Protein AF-A0A258MRW3-F1 (afdb_monomer_lite)

Secondary structure (DSSP, 8-state):
--------PPPPPHHHHHHHHHHHHHHS--GGGSPPHHHHHHHHHHHHHHHHHHHHHHHTS-TTS-HHHHHHHHTTTSGGGTTTHHHHHHHHHHHHHHHHHHHHHHHHHHHHHHHHHHHHHHHHHHHHHHHHTTS---HHHHHHHHHHHHHHH--SS-PPPHHHHHHHHTT-

Foldseek 3Di:
DDDDDDPDPDPDDPVRVVVVVVVVVVPPDDPVRDDDPVRVVVVVVVVVVVVVVLVVQPVVDDPQDDSVLSVLQVCLPPPVCPPPNVVSVVSVVVSVVVVVVVVVVVVVVVVVVVVVVVVVLVVLLVVQLVVCVVDPDDLLRSLVVSQVVCVVDNPPPDGDDSVRSSVVSVVD

Sequence (172 aa):
MNPSSKKRGRPKSLKTLEKERIDEILSACPPALKMTPQQTKEQNEIFESYKKIVRDLYTKFSPTIPQELIEEYASLQDESTDGYEQKILANWKKAHEALSIGQKLGARETVKKATERAQKVWGKNQDLAKRIATKNLSVTGASKIILNEWDKRGDGESQPTVRTISNWYKRK

pLDDT: mean 78.92, std 9.86, range [37.09, 91.0]

Structure (mmCIF, N/CA/C/O backbone):
data_AF-A0A258MRW3-F1
#
_entry.id   AF-A0A258MRW3-F1
#
loop_
_atom_site.group_PDB
_atom_site.id
_atom_site.type_symbol
_atom_site.label_atom_id
_atom_site.label_alt_id
_atom_site.label_comp_id
_atom_site.label_asym_id
_atom_site.label_entity_id
_atom_site.label_seq_id
_atom_site.pdbx_PDB_ins_code
_atom_site.Cartn_x
_atom_site.Cartn_y
_atom_site.Cartn_z
_atom_site.occupancy
_atom_site.B_iso_or_equiv
_atom_site.auth_seq_id
_atom_site.auth_comp_id
_atom_site.auth_asym_id
_atom_site.auth_atom_id
_atom_site.pdbx_PDB_model_num
ATOM 1 N N . MET A 1 1 ? -49.760 -54.488 18.073 1.00 38.44 1 MET A N 1
ATOM 2 C CA . MET A 1 1 ? -48.492 -53.734 17.961 1.00 38.44 1 MET A CA 1
ATOM 3 C C . MET A 1 1 ? -48.210 -53.103 19.316 1.00 38.44 1 MET A C 1
ATOM 5 O O . MET A 1 1 ? -48.948 -52.218 19.720 1.00 38.44 1 MET A O 1
ATOM 9 N N . ASN A 1 2 ? -47.234 -53.632 20.058 1.00 37.09 2 ASN A N 1
ATOM 10 C CA . ASN A 1 2 ? -46.887 -53.140 21.395 1.00 37.09 2 ASN A CA 1
ATOM 11 C C . ASN A 1 2 ? -45.976 -51.904 21.294 1.00 37.09 2 ASN A C 1
ATOM 13 O O . ASN A 1 2 ? -45.016 -51.941 20.521 1.00 37.09 2 ASN A O 1
ATOM 17 N N . PRO A 1 3 ? -46.221 -50.834 22.073 1.00 47.78 3 PRO A N 1
ATOM 18 C CA . PRO A 1 3 ? -45.327 -49.688 22.128 1.00 47.78 3 PRO A CA 1
ATOM 19 C C . PRO A 1 3 ? -44.039 -50.067 22.867 1.00 47.78 3 PRO A C 1
ATOM 21 O O . PRO A 1 3 ? -44.065 -50.614 23.970 1.00 47.78 3 PRO A O 1
ATOM 24 N N . SER A 1 4 ? -42.897 -49.778 22.243 1.00 47.03 4 SER A N 1
ATOM 25 C CA . SER A 1 4 ? -41.564 -50.040 22.782 1.00 47.03 4 SER A CA 1
ATOM 26 C C . SER A 1 4 ? -41.369 -49.337 24.130 1.00 47.03 4 SER A C 1
ATOM 28 O O . SER A 1 4 ? -41.326 -48.105 24.207 1.00 47.03 4 SER A O 1
ATOM 30 N N . SER A 1 5 ? -41.213 -50.117 25.196 1.00 52.19 5 SER A N 1
ATOM 31 C CA . SER A 1 5 ? -40.875 -49.632 26.530 1.00 52.19 5 SER A CA 1
ATOM 32 C C . SER A 1 5 ? -39.475 -49.006 26.521 1.00 52.19 5 SER A C 1
ATOM 34 O O . SER A 1 5 ? -38.467 -49.718 26.500 1.00 52.19 5 SER A O 1
ATOM 36 N N . LYS A 1 6 ? -39.392 -47.670 26.551 1.00 56.66 6 LYS A N 1
ATOM 37 C CA . LYS A 1 6 ? -38.135 -46.964 26.838 1.00 56.66 6 LYS A CA 1
ATOM 38 C C . LYS A 1 6 ? -37.618 -47.456 28.193 1.00 56.66 6 LYS A C 1
ATOM 40 O O . LYS A 1 6 ? -38.311 -47.318 29.201 1.00 56.66 6 LYS A O 1
ATOM 45 N N . LYS A 1 7 ? -36.421 -48.055 28.214 1.00 54.44 7 LYS A N 1
ATOM 46 C CA . LYS A 1 7 ? -35.746 -48.495 29.443 1.00 54.44 7 LYS A CA 1
ATOM 47 C C . LYS A 1 7 ? -35.682 -47.307 30.411 1.00 54.44 7 LYS A C 1
ATOM 49 O O . LYS A 1 7 ? -35.043 -46.302 30.109 1.00 54.44 7 LYS A O 1
ATOM 54 N N . ARG A 1 8 ? -36.376 -47.404 31.550 1.00 59.59 8 ARG A N 1
ATOM 55 C CA . ARG A 1 8 ? -36.329 -46.397 32.617 1.00 59.59 8 ARG A CA 1
ATOM 56 C C . ARG A 1 8 ? -34.945 -46.464 33.261 1.00 59.59 8 ARG A C 1
ATOM 58 O O . ARG A 1 8 ? -34.669 -47.366 34.045 1.00 59.59 8 ARG A O 1
ATOM 65 N N . GLY A 1 9 ? -34.060 -45.553 32.861 1.00 69.56 9 GLY A N 1
ATOM 66 C CA . GLY A 1 9 ? -32.782 -45.344 33.535 1.00 69.56 9 GLY A CA 1
ATOM 67 C C . GLY A 1 9 ? -32.987 -44.955 35.002 1.00 69.56 9 GLY A C 1
ATOM 68 O O . GLY A 1 9 ? -34.072 -44.518 35.393 1.00 69.56 9 GLY A O 1
ATOM 69 N N . ARG A 1 10 ? -31.938 -45.136 35.813 1.00 75.38 10 ARG A N 1
ATOM 70 C CA . ARG A 1 10 ? -31.921 -44.798 37.244 1.00 75.38 10 ARG A CA 1
ATOM 71 C C . ARG A 1 10 ? -32.457 -43.368 37.458 1.00 75.38 10 ARG A C 1
ATOM 73 O O . ARG A 1 10 ? -32.009 -42.468 36.744 1.00 75.38 10 ARG A O 1
ATOM 80 N N . PRO A 1 11 ? -33.387 -43.141 38.406 1.00 77.25 11 PRO A N 1
ATOM 81 C CA . PRO A 1 11 ? -33.895 -41.803 38.684 1.00 77.25 11 PRO A CA 1
ATOM 82 C C . PRO A 1 11 ? -32.740 -40.865 39.041 1.00 77.25 11 PRO A C 1
ATOM 84 O O . PRO A 1 11 ? -31.811 -41.249 39.759 1.00 77.25 11 PRO A O 1
ATOM 87 N N . LYS A 1 12 ? -32.782 -39.652 38.481 1.00 79.88 12 LYS A N 1
ATOM 88 C CA . LYS A 1 12 ? -31.753 -38.630 38.688 1.00 79.88 12 LYS A CA 1
ATOM 89 C C . LYS A 1 12 ? -31.615 -38.334 40.182 1.00 79.88 12 LYS A C 1
ATOM 91 O O . LYS A 1 12 ? -32.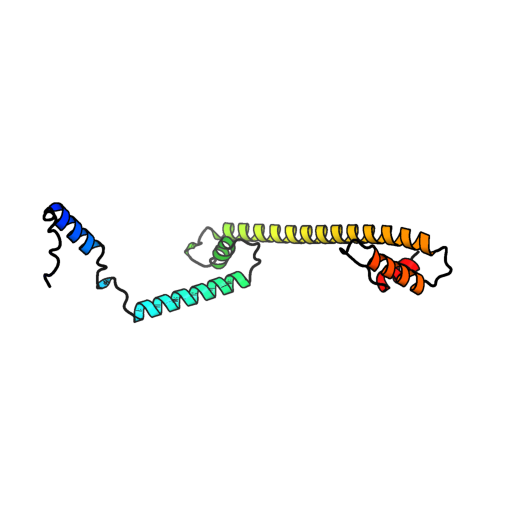607 -38.291 40.907 1.00 79.88 12 LYS A O 1
ATOM 96 N N . SER A 1 13 ? -30.379 -38.144 40.640 1.00 82.56 13 SER A N 1
ATOM 97 C CA . SER A 1 13 ? -30.127 -37.772 42.033 1.00 82.56 13 SER A CA 1
ATOM 98 C C . SER A 1 13 ? -30.636 -36.353 42.306 1.00 82.56 13 SER A C 1
ATOM 100 O O . SER A 1 13 ? -30.632 -35.521 41.398 1.00 82.56 13 SER A O 1
ATOM 102 N N . LEU A 1 14 ? -31.016 -36.058 43.553 1.00 81.44 14 LEU A N 1
ATOM 103 C CA . LEU A 1 14 ? -31.445 -34.713 43.971 1.00 81.44 14 LEU A CA 1
ATOM 104 C C . LEU A 1 14 ? -30.430 -33.630 43.575 1.00 81.44 14 LEU A C 1
ATOM 106 O O . LEU A 1 14 ? -30.815 -32.602 43.034 1.00 81.44 14 LEU A O 1
ATOM 110 N N . LYS A 1 15 ? -29.129 -33.920 43.708 1.00 83.19 15 LYS A N 1
ATOM 111 C CA . LYS A 1 15 ? -28.049 -33.011 43.293 1.00 83.19 15 LYS A CA 1
ATOM 112 C C . LYS A 1 15 ? -28.039 -32.732 41.788 1.00 83.19 15 LYS A C 1
ATOM 114 O O . LYS A 1 15 ? -27.700 -31.635 41.362 1.00 83.19 15 LYS A O 1
ATOM 119 N N . THR A 1 16 ? -28.385 -33.727 40.970 1.00 82.38 16 THR A N 1
ATOM 120 C CA . THR A 1 16 ? -28.463 -33.573 39.509 1.00 82.38 16 THR A CA 1
ATOM 121 C C . THR A 1 16 ? -29.658 -32.709 39.118 1.00 82.38 16 THR A C 1
ATOM 123 O O . THR A 1 16 ? -29.535 -31.876 38.230 1.00 82.38 16 THR A O 1
ATOM 126 N N . LEU A 1 17 ? -30.788 -32.871 39.811 1.00 84.31 17 LEU A N 1
ATOM 127 C CA . LEU A 1 17 ? -31.991 -32.066 39.593 1.00 84.31 17 LEU A CA 1
ATOM 128 C C . LEU A 1 17 ? -31.796 -30.611 40.034 1.00 84.31 17 LEU A C 1
ATOM 130 O O . LEU A 1 17 ? -32.213 -29.699 39.330 1.00 84.31 17 LEU A O 1
ATOM 134 N N . GLU A 1 18 ? -31.130 -30.380 41.167 1.00 82.06 18 GLU A N 1
ATOM 135 C CA . GLU A 1 18 ? -30.788 -29.027 41.622 1.00 82.06 18 GLU A CA 1
ATOM 136 C C . GLU A 1 18 ? -29.830 -28.328 40.661 1.00 82.06 18 GLU A C 1
ATOM 138 O O . GLU A 1 18 ? -30.037 -27.161 40.343 1.00 82.06 18 GLU A O 1
ATOM 143 N N . LYS A 1 19 ? -28.825 -29.045 40.144 1.00 84.75 19 LYS A N 1
ATOM 144 C CA . LYS A 1 19 ? -27.908 -28.495 39.144 1.00 84.75 19 LYS A CA 1
ATOM 145 C C . LYS A 1 19 ? -28.634 -28.123 37.850 1.00 84.75 19 LYS A C 1
ATOM 147 O O . LYS A 1 19 ? -28.451 -27.015 37.369 1.00 84.75 19 LYS A O 1
ATOM 152 N N . GLU A 1 20 ? -29.493 -29.003 37.334 1.00 84.56 20 GLU A N 1
ATOM 153 C CA . GLU A 1 20 ? -30.309 -28.714 36.145 1.00 84.56 20 GLU A CA 1
ATOM 154 C C . GLU A 1 20 ? -31.217 -27.497 36.366 1.00 84.56 20 GLU A C 1
ATOM 156 O O . GLU A 1 20 ? -31.307 -26.643 35.494 1.00 84.56 20 GLU A O 1
ATOM 161 N N . ARG A 1 21 ? -31.819 -27.362 37.554 1.00 84.38 21 ARG A N 1
ATOM 162 C CA . ARG A 1 21 ? -32.658 -26.208 37.905 1.00 84.38 21 ARG A CA 1
ATOM 163 C C . ARG A 1 21 ? -31.860 -24.903 37.981 1.00 84.38 21 ARG A C 1
ATOM 165 O O . ARG A 1 21 ? -32.352 -23.865 37.552 1.00 84.38 21 ARG A O 1
ATOM 172 N N . ILE A 1 22 ? -30.649 -24.939 38.536 1.00 80.62 22 ILE A N 1
ATOM 173 C CA . ILE A 1 22 ? -29.756 -23.773 38.593 1.00 80.62 22 ILE A CA 1
ATOM 174 C C . ILE A 1 22 ? -29.292 -23.393 37.182 1.00 80.62 22 ILE A C 1
ATOM 176 O O . ILE A 1 22 ? -29.368 -22.221 36.825 1.00 80.62 22 ILE A O 1
ATOM 180 N N . ASP A 1 23 ? -28.884 -24.364 36.365 1.00 80.88 23 ASP A N 1
ATOM 181 C CA . ASP A 1 23 ? -28.485 -24.136 34.972 1.00 80.88 23 ASP A CA 1
ATOM 182 C C . ASP A 1 23 ? -29.654 -23.573 34.139 1.00 80.88 23 ASP A C 1
ATOM 184 O O . ASP A 1 23 ? -29.460 -22.696 33.299 1.00 80.88 23 ASP A O 1
ATOM 188 N N . GLU A 1 24 ? -30.887 -24.004 34.403 1.00 82.56 24 GLU A N 1
ATOM 189 C CA . GLU A 1 24 ? -32.100 -23.484 33.761 1.00 82.56 24 GLU A CA 1
ATOM 190 C C . GLU A 1 24 ? -32.400 -22.034 34.180 1.00 82.56 24 GLU A C 1
ATOM 192 O O . GLU A 1 24 ? -32.724 -21.201 33.336 1.00 82.56 24 GLU A O 1
ATOM 197 N N . ILE A 1 25 ? -32.204 -21.688 35.456 1.00 77.56 25 ILE A N 1
ATOM 198 C CA . ILE A 1 25 ? -32.336 -20.307 35.952 1.00 77.56 25 ILE A CA 1
ATOM 199 C C . ILE A 1 25 ? -31.237 -19.400 35.380 1.00 77.56 25 ILE A C 1
ATOM 201 O O . ILE A 1 25 ? -31.516 -18.259 35.022 1.00 77.56 25 ILE A O 1
ATOM 205 N N . LEU A 1 26 ? -29.998 -19.892 35.278 1.00 76.81 26 LEU A N 1
ATOM 206 C CA . LEU A 1 26 ? -28.860 -19.126 34.759 1.00 76.81 26 LEU A CA 1
ATOM 207 C C . LEU A 1 26 ? -28.900 -18.961 33.233 1.00 76.81 26 LEU A C 1
ATOM 209 O O . LEU A 1 26 ? -28.429 -17.951 32.714 1.00 76.81 26 LEU A O 1
ATOM 213 N N . SER A 1 27 ? -29.457 -19.933 32.509 1.00 74.88 27 SER A N 1
ATOM 214 C CA . SER A 1 27 ? -29.626 -19.864 31.050 1.00 74.88 27 SER A CA 1
ATOM 215 C C . SER A 1 27 ? -30.876 -19.091 30.625 1.00 74.88 27 SER A C 1
ATOM 217 O O . SER A 1 27 ? -30.924 -18.547 29.517 1.00 74.88 27 SER A O 1
ATOM 219 N N . ALA A 1 28 ? -31.882 -18.987 31.496 1.00 75.25 28 ALA A N 1
ATOM 220 C CA . ALA A 1 28 ? -33.052 -18.161 31.257 1.00 75.25 28 ALA A CA 1
ATOM 221 C C . ALA A 1 28 ? -32.694 -16.672 31.388 1.00 75.25 28 ALA A C 1
ATOM 223 O O . ALA A 1 28 ? -32.667 -16.110 32.479 1.00 75.25 28 ALA A O 1
ATOM 224 N N . CYS A 1 29 ? -32.466 -16.006 30.252 1.00 65.8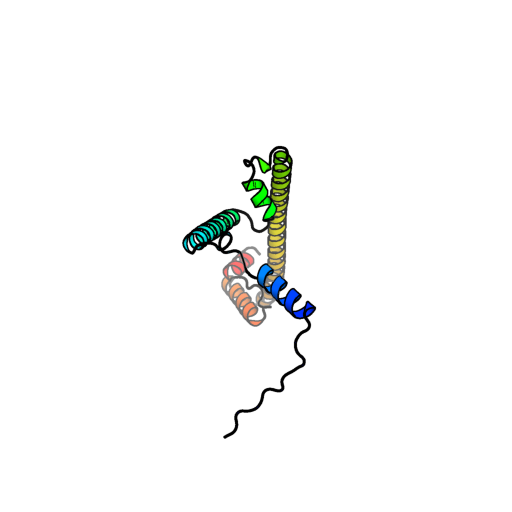1 29 CYS A N 1
ATOM 225 C CA . CYS A 1 29 ? -32.302 -14.554 30.226 1.00 65.81 29 CYS A CA 1
ATOM 226 C C . CYS A 1 29 ? -33.567 -13.878 30.805 1.00 65.81 29 CYS A C 1
ATOM 228 O O . CYS A 1 29 ? -34.663 -14.090 30.257 1.00 65.81 29 CYS A O 1
ATOM 230 N N . PRO A 1 30 ? -33.448 -13.094 31.897 1.00 73.12 30 PRO A N 1
ATOM 231 C CA . PRO A 1 30 ? -34.574 -12.423 32.530 1.00 73.12 30 PRO A CA 1
ATOM 232 C C . PRO A 1 30 ? -35.384 -11.607 31.512 1.00 73.12 30 PRO A C 1
ATOM 234 O O . PRO A 1 30 ? -34.789 -10.922 30.681 1.00 73.12 30 PRO A O 1
ATOM 237 N N . PRO A 1 31 ? -36.730 -11.608 31.570 1.00 65.19 31 PRO A N 1
ATOM 238 C CA . PRO A 1 31 ? -37.562 -10.855 30.627 1.00 65.19 31 PRO A CA 1
ATOM 239 C C . PRO A 1 31 ? -37.220 -9.362 30.566 1.00 65.19 31 PRO A C 1
ATOM 241 O O . PRO A 1 31 ? -37.295 -8.770 29.499 1.00 65.19 31 PRO A O 1
ATOM 244 N N . ALA A 1 32 ? -36.780 -8.778 31.686 1.00 66.44 32 ALA A N 1
ATOM 245 C CA . ALA A 1 32 ? -36.340 -7.384 31.772 1.00 66.44 32 ALA A CA 1
ATOM 246 C C . ALA A 1 32 ? -35.037 -7.084 30.999 1.00 66.44 32 ALA A C 1
ATOM 248 O O . ALA A 1 32 ? -34.757 -5.927 30.711 1.00 66.44 32 ALA A O 1
ATOM 249 N N . LEU A 1 33 ? -34.247 -8.111 30.668 1.00 66.75 33 LEU A N 1
ATOM 250 C CA . LEU A 1 33 ? -33.011 -8.008 29.884 1.00 66.75 33 LEU A CA 1
ATOM 251 C C . LEU A 1 33 ? -33.208 -8.427 28.419 1.00 66.75 33 LEU A C 1
ATOM 253 O O . LEU A 1 33 ? -32.293 -8.285 27.608 1.00 66.75 33 LEU A O 1
ATOM 257 N N . LYS A 1 34 ? -34.394 -8.932 28.053 1.00 75.75 34 LYS A N 1
ATOM 258 C CA . LYS A 1 34 ? -34.731 -9.199 26.654 1.00 75.75 34 LYS A CA 1
ATOM 259 C C . LYS A 1 34 ? -35.078 -7.886 25.974 1.00 75.75 34 LYS A C 1
ATOM 261 O O . LYS A 1 34 ? -36.054 -7.233 26.333 1.00 75.75 34 LYS A O 1
ATOM 266 N N . MET A 1 35 ? -34.296 -7.532 24.961 1.00 79.12 35 MET A N 1
ATOM 267 C CA . MET A 1 35 ? -34.633 -6.408 24.101 1.00 79.12 35 MET A CA 1
ATOM 268 C C . MET A 1 35 ? -35.985 -6.639 23.437 1.00 79.12 35 MET A C 1
ATOM 270 O O . MET A 1 35 ? -36.280 -7.717 22.914 1.00 79.12 35 MET A O 1
ATOM 274 N N . THR A 1 36 ? -36.808 -5.600 23.455 1.00 86.88 36 THR A N 1
ATOM 275 C CA . THR A 1 36 ? -38.023 -5.565 22.647 1.00 86.88 36 THR A CA 1
ATOM 276 C C . THR A 1 36 ? -37.653 -5.528 21.158 1.00 86.88 36 THR A C 1
ATOM 278 O O . THR A 1 36 ? -36.574 -5.043 20.809 1.00 86.88 36 THR A O 1
ATOM 281 N N . PRO A 1 37 ? -38.542 -5.967 20.246 1.00 87.12 37 PRO A N 1
ATOM 282 C CA . PRO A 1 37 ? -38.287 -5.886 18.806 1.00 87.12 37 PRO A CA 1
ATOM 283 C C . PRO A 1 37 ? -37.909 -4.474 18.334 1.00 87.12 37 PRO A C 1
ATOM 285 O O . PRO A 1 37 ? -37.088 -4.322 17.432 1.00 87.12 37 PRO A O 1
ATOM 288 N N . GLN A 1 38 ? -38.472 -3.448 18.980 1.00 86.44 38 GLN A N 1
ATOM 289 C CA . GLN A 1 38 ? -38.169 -2.048 18.703 1.00 86.44 38 GLN A CA 1
ATOM 290 C C . GLN A 1 38 ? -36.740 -1.676 19.130 1.00 86.44 38 GLN A C 1
ATOM 292 O O . GLN A 1 38 ? -35.995 -1.127 18.328 1.00 86.44 38 GLN A O 1
ATOM 297 N N . GLN A 1 39 ? -36.319 -2.062 20.339 1.00 86.38 39 GLN A N 1
ATOM 298 C CA . GLN A 1 39 ? -34.947 -1.842 20.819 1.00 86.38 39 GLN A CA 1
ATOM 299 C C . GLN A 1 39 ? -33.911 -2.590 19.977 1.00 86.38 39 GLN A C 1
ATOM 301 O O . GLN A 1 39 ? -32.845 -2.057 19.691 1.00 86.38 39 GLN A O 1
ATOM 306 N N . THR A 1 40 ? -34.220 -3.813 19.539 1.00 86.50 40 THR A N 1
ATOM 307 C CA . THR A 1 40 ? -33.348 -4.557 18.621 1.00 86.50 40 THR A CA 1
ATOM 308 C C . THR A 1 40 ? -33.219 -3.841 17.279 1.00 86.50 40 THR A C 1
ATOM 310 O O . THR A 1 40 ? -32.134 -3.797 16.704 1.00 86.50 40 THR A O 1
ATOM 313 N N . LYS A 1 41 ? -34.310 -3.254 16.774 1.00 89.19 41 LYS A N 1
ATOM 314 C CA . LYS A 1 41 ? -34.285 -2.473 15.536 1.00 89.19 41 LYS A CA 1
ATOM 315 C C . LYS A 1 41 ? -33.433 -1.210 15.684 1.00 89.19 41 LYS A C 1
ATOM 317 O O . LYS A 1 41 ? -32.548 -1.002 14.864 1.00 89.19 41 LYS A O 1
ATOM 322 N N . GLU A 1 42 ? -33.639 -0.436 16.746 1.00 88.38 42 GLU A N 1
ATOM 323 C CA . GLU A 1 42 ? -32.841 0.761 17.054 1.00 88.38 42 GLU A CA 1
ATOM 324 C C . GLU A 1 42 ? -31.354 0.423 17.215 1.00 88.38 42 GLU A C 1
ATOM 326 O O . GLU A 1 42 ? -30.494 1.081 16.635 1.00 88.38 42 GLU A O 1
ATOM 331 N N . GLN A 1 43 ? -31.034 -0.660 17.926 1.00 88.25 43 GLN A N 1
ATOM 332 C CA . GLN A 1 43 ? -29.658 -1.121 18.080 1.00 88.25 43 GLN A CA 1
ATOM 333 C C . GLN A 1 43 ? -29.024 -1.487 16.730 1.00 88.25 43 GLN A C 1
ATOM 335 O O . GLN A 1 43 ? -27.880 -1.119 16.459 1.00 88.25 43 GLN A O 1
ATOM 340 N N . ASN A 1 44 ? -29.759 -2.187 15.864 1.00 88.06 44 ASN A N 1
ATOM 341 C CA . ASN A 1 44 ? -29.276 -2.534 14.530 1.00 88.06 44 ASN A CA 1
ATOM 342 C C . ASN A 1 44 ? -29.059 -1.288 13.659 1.00 88.06 44 ASN A C 1
ATOM 344 O O . ASN A 1 44 ? -28.059 -1.215 12.950 1.00 88.06 44 ASN A O 1
ATOM 348 N N . GLU A 1 45 ? -29.949 -0.297 13.733 1.00 91.00 45 GLU A N 1
ATOM 349 C CA . GLU A 1 45 ? -29.792 0.981 13.029 1.00 91.00 45 GLU A CA 1
ATOM 350 C C . GLU A 1 45 ? -28.541 1.735 13.506 1.00 91.00 45 GLU A C 1
ATOM 352 O O . GLU A 1 45 ? -27.765 2.227 12.681 1.00 91.00 45 GLU A O 1
ATOM 357 N N . ILE A 1 46 ? -28.278 1.742 14.817 1.00 87.94 46 ILE A N 1
ATOM 358 C CA . ILE A 1 46 ? -27.053 2.310 15.393 1.00 87.94 46 ILE A CA 1
ATOM 359 C C . ILE A 1 46 ? -25.820 1.581 14.847 1.00 87.94 46 ILE A C 1
ATOM 361 O O . ILE A 1 46 ? -24.903 2.232 14.345 1.00 87.94 46 ILE A O 1
ATOM 365 N N . PHE A 1 47 ? -25.798 0.246 14.855 1.00 88.12 47 PHE A N 1
ATOM 366 C CA . PHE A 1 47 ? -24.658 -0.516 14.335 1.00 88.12 47 PHE A CA 1
ATOM 367 C C . PHE A 1 47 ? -24.418 -0.305 12.840 1.00 88.12 47 PHE A C 1
ATOM 369 O O . PHE A 1 47 ? -23.268 -0.174 12.418 1.00 88.12 47 PHE A O 1
ATOM 376 N N . GLU A 1 48 ? -25.472 -0.261 12.028 1.00 88.88 48 GLU A N 1
ATOM 377 C CA . GLU A 1 48 ? -25.335 -0.011 10.593 1.00 88.88 48 GLU A CA 1
ATOM 378 C C . GLU A 1 48 ? -24.848 1.414 10.312 1.00 88.88 48 GLU A C 1
ATOM 380 O O . GLU A 1 48 ? -23.976 1.614 9.460 1.00 88.88 48 GLU A O 1
ATOM 385 N N . SER A 1 49 ? -25.326 2.404 11.072 1.00 85.19 49 SER A N 1
ATOM 386 C CA . SER A 1 49 ? -24.824 3.776 10.967 1.00 85.19 49 SER A CA 1
ATOM 387 C C . SER A 1 49 ? -23.340 3.870 11.341 1.00 85.19 49 SER A C 1
ATOM 389 O O . SER A 1 49 ? -22.559 4.458 10.592 1.00 85.19 49 SER A O 1
ATOM 391 N N . TYR A 1 50 ? -22.920 3.197 12.416 1.00 84.00 50 TYR A N 1
ATOM 392 C CA . TYR A 1 50 ? -21.524 3.129 12.836 1.00 84.00 50 TYR A CA 1
ATOM 393 C C . TYR A 1 50 ? -20.638 2.481 11.766 1.00 84.00 50 TYR A C 1
ATOM 395 O O . TYR A 1 50 ? -19.629 3.060 11.367 1.00 84.00 50 TYR A O 1
ATOM 403 N N . LYS A 1 51 ? -21.043 1.329 11.212 1.00 84.44 51 LYS A N 1
ATOM 404 C CA . LYS A 1 51 ? -20.303 0.671 10.119 1.00 84.44 51 LYS A CA 1
ATOM 405 C C . LYS A 1 51 ? -20.115 1.592 8.918 1.00 84.44 51 LYS A C 1
ATOM 407 O O . LYS A 1 51 ? -19.053 1.581 8.295 1.00 84.44 51 LYS A O 1
ATOM 412 N N . LYS A 1 52 ? -21.141 2.375 8.576 1.00 85.94 52 LYS A N 1
ATOM 413 C CA . LYS A 1 52 ? -21.069 3.334 7.475 1.00 85.94 52 LYS A CA 1
ATOM 414 C C . LYS A 1 52 ? -20.065 4.448 7.774 1.00 85.94 52 LYS A C 1
ATOM 416 O O . LYS A 1 52 ? -19.217 4.714 6.930 1.00 85.94 52 LYS A O 1
ATOM 421 N N . ILE A 1 53 ? -20.105 5.023 8.975 1.00 83.06 53 ILE A N 1
ATOM 422 C CA . ILE A 1 53 ? -19.161 6.062 9.414 1.00 83.06 53 ILE A CA 1
ATOM 423 C C . ILE A 1 53 ? -17.721 5.545 9.372 1.00 83.06 53 ILE A C 1
ATOM 425 O O . ILE A 1 53 ? -16.857 6.201 8.799 1.00 83.06 53 ILE A O 1
ATOM 429 N N . VAL A 1 54 ? -17.467 4.351 9.910 1.00 79.8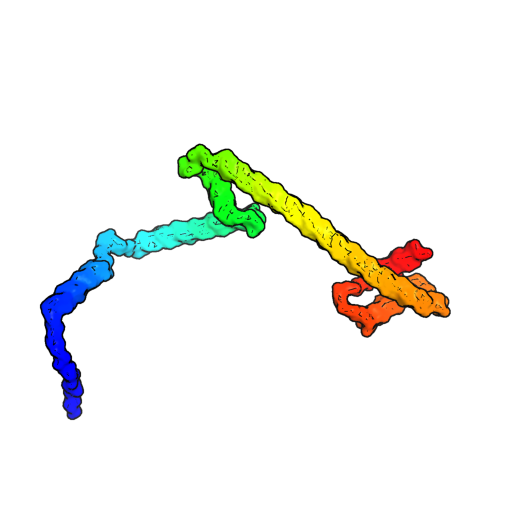1 54 VAL A N 1
ATOM 430 C CA . VAL A 1 54 ? -16.135 3.725 9.913 1.00 79.81 54 VAL A CA 1
ATOM 431 C C . VAL A 1 54 ? -15.631 3.488 8.488 1.00 79.81 54 VAL A C 1
ATOM 433 O O . VAL A 1 54 ? -14.486 3.794 8.158 1.00 79.81 54 VAL A O 1
ATOM 436 N N . ARG A 1 55 ? -16.496 2.991 7.598 1.00 82.69 55 ARG A N 1
ATOM 437 C CA . ARG A 1 55 ? -16.149 2.818 6.184 1.00 82.69 55 ARG A CA 1
ATOM 438 C C . ARG A 1 55 ? -15.806 4.157 5.529 1.00 82.69 55 ARG A C 1
ATOM 440 O O . ARG A 1 55 ? -14.770 4.259 4.875 1.00 82.69 55 ARG A O 1
ATOM 447 N N . ASP A 1 56 ? -16.645 5.170 5.716 1.00 82.75 56 ASP A N 1
ATOM 448 C CA . ASP A 1 56 ? -16.442 6.503 5.145 1.00 82.75 56 ASP A CA 1
ATOM 449 C C . ASP A 1 56 ? -15.171 7.164 5.698 1.00 82.75 56 ASP A C 1
ATOM 451 O O . ASP A 1 56 ? -14.460 7.841 4.952 1.00 82.75 56 ASP A O 1
ATOM 455 N N . LEU A 1 57 ? -14.835 6.917 6.967 1.00 81.00 57 LEU A N 1
ATOM 456 C CA . LEU A 1 57 ? -13.592 7.364 7.585 1.00 81.00 57 LEU A CA 1
ATOM 457 C C . LEU A 1 57 ? -12.391 6.771 6.844 1.00 81.00 57 LEU A C 1
ATOM 459 O O . LEU A 1 57 ? -11.583 7.516 6.294 1.00 81.00 57 LEU A O 1
ATOM 463 N N . TYR A 1 58 ? -12.312 5.445 6.731 1.00 83.44 58 TYR A N 1
ATOM 464 C CA . TYR A 1 58 ? -11.156 4.779 6.128 1.00 83.44 58 TYR A CA 1
ATOM 465 C C . TYR A 1 58 ? -10.981 5.042 4.632 1.00 83.44 58 TYR A C 1
ATOM 467 O O . TYR A 1 58 ? -9.848 5.069 4.156 1.00 83.44 58 TYR A O 1
ATOM 475 N N . THR A 1 59 ? -12.058 5.293 3.881 1.00 82.06 59 THR A N 1
ATOM 476 C CA . THR A 1 59 ? -11.947 5.603 2.439 1.00 82.06 59 THR A CA 1
ATOM 477 C C . THR A 1 59 ? -11.145 6.869 2.139 1.00 82.06 59 THR A C 1
ATOM 479 O O . THR A 1 59 ? -10.603 7.001 1.042 1.00 82.06 59 THR A O 1
ATOM 482 N N . LYS A 1 60 ? -11.050 7.797 3.096 1.00 77.75 60 LYS A N 1
ATOM 483 C CA . LYS A 1 60 ? -10.344 9.073 2.927 1.00 77.75 60 LYS A CA 1
ATOM 484 C C . LYS A 1 60 ? -8.848 8.981 3.224 1.00 77.75 60 LYS A C 1
ATOM 486 O O . LYS A 1 60 ? -8.116 9.917 2.907 1.00 77.75 60 LYS A O 1
ATOM 491 N N . PHE A 1 61 ? -8.385 7.877 3.808 1.00 81.62 61 PHE A N 1
ATOM 492 C CA . PHE A 1 61 ? -7.002 7.712 4.243 1.00 81.62 61 PHE A CA 1
ATOM 493 C C . PHE A 1 61 ? -6.254 6.673 3.412 1.00 81.62 61 PHE A C 1
ATOM 495 O O . PHE A 1 61 ? -6.832 5.799 2.769 1.00 81.62 61 PHE A O 1
ATOM 502 N N . SER A 1 62 ? -4.924 6.785 3.403 1.00 79.50 62 SER A N 1
ATOM 503 C CA . SER A 1 62 ? -4.096 5.798 2.718 1.00 79.50 62 SER A CA 1
ATOM 504 C C . SER A 1 62 ? -4.176 4.451 3.447 1.00 79.50 62 SER A C 1
ATOM 506 O O . SER A 1 62 ? -3.972 4.428 4.659 1.00 79.50 62 SER A O 1
ATOM 508 N N . PRO A 1 63 ? -4.341 3.318 2.737 1.00 81.44 63 PRO A N 1
ATOM 509 C CA . PRO A 1 63 ? -4.400 1.983 3.347 1.00 81.44 63 PRO A CA 1
ATOM 510 C C . PRO A 1 63 ? -3.087 1.542 4.014 1.00 81.44 63 PRO A C 1
ATOM 512 O O . PRO A 1 63 ? -3.026 0.483 4.626 1.00 81.44 63 PRO A O 1
ATOM 515 N N . THR A 1 64 ? -2.018 2.324 3.860 1.00 81.69 64 THR A N 1
ATOM 516 C CA . THR A 1 64 ? -0.724 2.081 4.513 1.00 81.69 64 THR A CA 1
ATOM 517 C C . THR A 1 64 ? -0.613 2.742 5.885 1.00 81.69 64 THR A C 1
ATOM 519 O O . THR A 1 64 ? 0.304 2.412 6.634 1.00 81.69 64 THR A O 1
ATOM 522 N N . ILE A 1 65 ? -1.528 3.652 6.229 1.00 85.94 65 ILE A N 1
ATOM 523 C CA . ILE A 1 65 ? -1.628 4.206 7.579 1.00 85.94 65 ILE A CA 1
ATOM 524 C C . ILE A 1 65 ? -2.435 3.210 8.431 1.00 85.94 65 ILE A C 1
ATOM 526 O O . ILE A 1 65 ? -3.499 2.775 7.984 1.00 85.94 65 ILE A O 1
ATOM 530 N N . PRO A 1 66 ? -1.955 2.825 9.630 1.00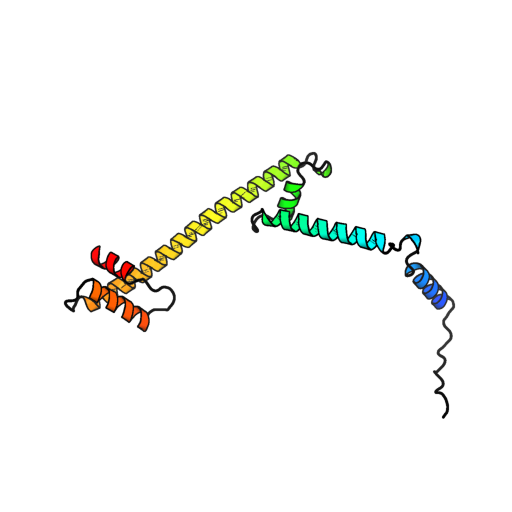 86.31 66 PRO A N 1
ATOM 531 C CA . PRO A 1 66 ? -2.692 1.934 10.520 1.00 86.31 66 PRO A CA 1
ATOM 532 C C . PRO A 1 66 ? -4.083 2.473 10.860 1.00 86.31 66 PRO A C 1
ATOM 534 O O . PRO A 1 66 ? -4.247 3.664 11.116 1.00 86.31 66 PRO A O 1
ATOM 537 N N . GLN A 1 67 ? -5.066 1.574 10.903 1.00 85.19 67 GLN A N 1
ATOM 538 C CA . GLN A 1 67 ? -6.458 1.896 11.223 1.00 85.19 67 GLN A CA 1
ATOM 539 C C . GLN A 1 67 ? -6.605 2.547 12.603 1.00 85.19 67 GLN A C 1
ATOM 541 O O . GLN A 1 67 ? -7.220 3.602 12.709 1.00 85.19 67 GLN A O 1
ATOM 546 N N . GLU A 1 68 ? -5.932 1.995 13.612 1.00 85.00 68 GLU A N 1
ATOM 547 C CA . GLU A 1 68 ? -5.905 2.534 14.980 1.00 85.00 68 GLU A CA 1
ATOM 548 C C . GLU A 1 68 ? -5.457 4.001 15.009 1.00 85.00 68 GLU A C 1
ATOM 550 O O . GLU A 1 68 ? -6.075 4.835 15.656 1.00 85.00 68 GLU A O 1
ATOM 555 N N . LEU A 1 69 ? -4.432 4.351 14.228 1.00 86.75 69 LEU A N 1
ATOM 556 C CA . LEU A 1 69 ? -3.912 5.716 14.177 1.00 86.75 69 LEU A CA 1
ATOM 557 C C . LEU A 1 69 ? -4.886 6.690 13.489 1.00 86.75 69 LEU A C 1
ATOM 559 O O . LEU A 1 69 ? -4.906 7.876 13.807 1.00 86.75 69 LEU A O 1
ATOM 563 N N . ILE A 1 70 ? -5.684 6.201 12.535 1.00 86.19 70 ILE A N 1
ATOM 564 C CA . ILE A 1 70 ? -6.746 6.980 11.882 1.00 86.19 70 ILE A CA 1
ATOM 565 C C . ILE A 1 70 ? -7.883 7.249 12.866 1.00 86.19 70 ILE A C 1
ATOM 567 O O . ILE A 1 70 ? -8.393 8.367 12.904 1.00 86.19 70 ILE A O 1
ATOM 571 N N . GLU A 1 71 ? -8.266 6.247 13.656 1.00 85.00 71 GLU A N 1
ATOM 572 C CA . GLU A 1 71 ? -9.287 6.388 14.695 1.00 85.00 71 GLU A CA 1
ATOM 573 C C . GLU A 1 71 ? -8.816 7.336 15.805 1.00 85.00 71 GLU A C 1
ATOM 575 O O . GLU A 1 71 ? -9.522 8.292 16.109 1.00 85.00 71 GLU A O 1
ATOM 580 N N . GLU A 1 72 ? -7.592 7.166 16.320 1.00 85.44 72 GLU A N 1
ATOM 581 C CA . GLU A 1 72 ? -6.983 8.084 17.296 1.00 85.44 72 GLU A CA 1
ATOM 582 C C . GLU A 1 72 ? -6.962 9.528 16.781 1.00 85.44 72 GLU A C 1
ATOM 584 O O . GLU A 1 72 ? -7.287 10.465 17.509 1.00 85.44 72 GLU A O 1
ATOM 589 N N . TYR A 1 73 ? -6.605 9.721 15.508 1.00 85.56 73 TYR A N 1
ATOM 590 C CA . TYR A 1 73 ? -6.593 11.043 14.891 1.00 85.56 73 TYR A CA 1
ATOM 591 C C . TYR A 1 73 ? -8.005 11.616 14.702 1.00 85.56 73 TYR A C 1
ATOM 593 O O . TYR A 1 73 ? -8.210 12.815 14.877 1.00 85.56 73 TYR A O 1
ATOM 601 N N . ALA A 1 74 ? -8.992 10.788 14.357 1.00 84.81 74 ALA A N 1
ATOM 602 C CA . ALA A 1 74 ? -10.383 11.219 14.233 1.00 84.81 74 ALA A CA 1
ATOM 603 C C . ALA A 1 74 ? -10.990 11.628 15.585 1.00 84.81 74 ALA A C 1
ATOM 605 O O . ALA A 1 74 ? -11.865 12.493 15.621 1.00 84.81 74 ALA A O 1
ATOM 606 N N . SER A 1 75 ? -10.489 11.053 16.679 1.00 83.94 75 SER A N 1
ATOM 607 C CA . SER A 1 75 ? -10.914 11.340 18.050 1.00 83.94 75 SER A CA 1
ATOM 608 C C . SER A 1 75 ? -10.220 12.543 18.698 1.00 83.94 75 SER A C 1
ATOM 610 O O . SER A 1 75 ? -10.473 12.798 19.867 1.00 83.94 75 SER A O 1
ATOM 612 N N . LEU A 1 76 ? -9.399 13.326 17.979 1.00 78.12 76 LEU A N 1
ATOM 613 C CA . LEU A 1 76 ? -8.611 14.467 18.508 1.00 78.12 76 LEU A CA 1
ATOM 614 C C . LEU A 1 76 ? -9.412 15.658 19.090 1.00 78.12 76 LEU A C 1
ATOM 616 O O . LEU A 1 76 ? -8.866 16.742 19.285 1.00 78.12 76 LEU A O 1
ATOM 620 N N . GLN A 1 77 ? -10.703 15.495 19.349 1.00 69.31 77 GLN A N 1
ATOM 621 C CA . GLN A 1 77 ? -11.563 16.468 20.030 1.00 69.31 77 GLN A CA 1
ATOM 622 C C . GLN A 1 77 ? -12.481 15.809 21.066 1.00 69.31 77 GLN A C 1
ATOM 624 O O . GLN A 1 77 ? -13.387 16.457 21.584 1.00 69.31 77 GLN A O 1
ATOM 629 N N . ASP A 1 78 ? -12.282 14.518 21.322 1.00 76.88 78 ASP A N 1
ATOM 630 C CA . ASP A 1 78 ? -12.994 13.786 22.353 1.00 76.88 78 ASP A CA 1
ATOM 631 C C . ASP A 1 78 ? -12.283 13.990 23.695 1.00 76.88 78 ASP A C 1
ATOM 633 O O . ASP A 1 78 ? -11.054 13.898 23.771 1.00 76.88 78 ASP A O 1
ATOM 637 N N . GLU A 1 79 ? -13.060 14.220 24.753 1.00 69.12 79 GLU A N 1
ATOM 638 C CA . GLU A 1 79 ? -12.575 14.413 26.129 1.00 69.12 79 GLU A CA 1
ATOM 639 C C . GLU A 1 79 ? -11.734 13.212 26.602 1.00 69.12 79 GLU A C 1
ATOM 641 O O . GLU A 1 79 ? -10.879 13.332 27.477 1.00 69.12 79 GLU A O 1
AT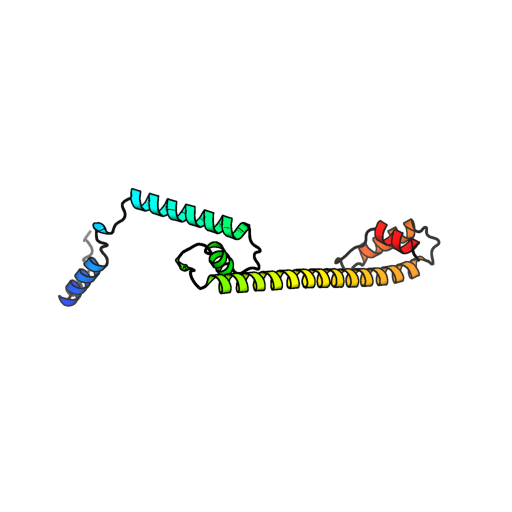OM 646 N N . SER A 1 80 ? -11.928 12.041 25.983 1.00 72.00 80 SER A N 1
ATOM 647 C CA . SER A 1 80 ? -11.129 10.833 26.215 1.00 72.00 80 SER A CA 1
ATOM 648 C C . SER A 1 80 ? -9.653 10.951 25.796 1.00 72.00 80 SER A C 1
ATOM 650 O O . SER A 1 80 ? -8.835 10.125 26.212 1.00 72.00 80 SER A O 1
ATOM 652 N N . THR A 1 81 ? -9.296 11.960 24.994 1.00 69.44 81 THR A N 1
ATOM 653 C CA . THR A 1 81 ? -7.943 12.160 24.445 1.00 69.44 81 THR A CA 1
ATOM 654 C C . THR A 1 81 ? -7.144 13.280 25.115 1.00 69.44 81 THR A C 1
ATOM 656 O O . THR A 1 81 ? -5.976 13.477 24.758 1.00 69.44 81 THR A O 1
ATOM 659 N N . ASP A 1 82 ? -7.724 13.939 26.123 1.00 75.44 82 ASP A N 1
ATOM 660 C CA . ASP A 1 82 ? -7.092 15.028 26.870 1.00 75.44 82 ASP A CA 1
ATOM 661 C C . ASP A 1 82 ? -5.724 14.602 27.441 1.00 75.44 82 ASP A C 1
ATOM 663 O O . ASP A 1 82 ? -5.595 13.647 28.214 1.00 75.44 82 ASP A O 1
ATOM 667 N N . GLY A 1 83 ? -4.667 15.313 27.043 1.00 78.94 83 GLY A N 1
ATOM 668 C CA . GLY A 1 83 ? -3.281 15.057 27.449 1.00 78.94 83 GLY A CA 1
ATOM 669 C C . GLY A 1 83 ? -2.495 14.074 26.567 1.00 78.94 83 GLY A C 1
ATOM 670 O O . GLY A 1 83 ? -1.288 13.905 26.775 1.00 78.94 83 GLY A O 1
ATOM 671 N N . TYR A 1 84 ? -3.123 13.444 25.568 1.00 83.31 84 TYR A N 1
ATOM 672 C CA . TYR A 1 84 ? -2.467 12.546 24.603 1.00 83.31 84 TYR A CA 1
ATOM 673 C C . TYR A 1 84 ? -2.385 13.115 23.178 1.00 83.31 84 TYR A C 1
ATOM 675 O O . TYR A 1 84 ? -1.749 12.517 22.306 1.00 83.31 84 TYR A O 1
ATOM 683 N N . GLU A 1 85 ? -2.941 14.295 22.930 1.00 87.19 85 GLU A N 1
ATOM 684 C CA . GLU A 1 85 ? -3.109 14.904 21.608 1.00 87.19 85 GLU A CA 1
ATOM 685 C C . GLU A 1 85 ? -1.765 15.113 20.915 1.00 87.19 85 GLU A C 1
ATOM 687 O O . GLU A 1 85 ? -1.587 14.767 19.746 1.00 87.19 85 GLU A O 1
ATOM 692 N N . GLN A 1 86 ? -0.765 15.612 21.650 1.00 87.06 86 GLN A N 1
ATOM 693 C CA . GLN A 1 86 ? 0.577 15.812 21.098 1.00 87.06 86 GLN A CA 1
ATOM 694 C C . GLN A 1 86 ? 1.218 14.495 20.647 1.00 87.06 86 GLN A C 1
ATOM 696 O O . GLN A 1 86 ? 1.921 14.462 19.635 1.00 87.06 86 GLN A O 1
ATOM 701 N N . LYS A 1 87 ? 0.962 13.399 21.370 1.00 88.31 87 LYS A N 1
ATOM 702 C CA . LYS A 1 87 ? 1.472 12.070 21.023 1.00 88.31 87 LYS A CA 1
ATOM 703 C C . LYS A 1 87 ? 0.781 11.536 19.769 1.00 88.31 87 LYS A C 1
ATOM 705 O O . LYS A 1 87 ? 1.468 11.040 18.876 1.00 88.31 87 LYS A O 1
ATOM 710 N N . ILE A 1 88 ? -0.541 11.687 19.678 1.00 87.06 88 ILE A N 1
ATOM 711 C CA . ILE A 1 88 ? -1.330 11.298 18.500 1.00 87.06 88 ILE A CA 1
ATOM 712 C C . ILE A 1 88 ? -0.840 12.073 17.270 1.00 87.06 88 ILE A C 1
ATOM 714 O O . ILE A 1 88 ? -0.505 11.475 16.247 1.00 87.06 88 ILE A O 1
ATOM 718 N N . LEU A 1 89 ? -0.675 13.395 17.384 1.00 88.75 89 LEU A N 1
ATOM 719 C CA . LEU A 1 89 ? -0.163 14.245 16.305 1.00 88.75 89 LEU A CA 1
ATOM 720 C C . LEU A 1 89 ? 1.270 13.880 15.888 1.00 88.75 89 LEU A C 1
ATOM 722 O O . LEU A 1 89 ? 1.588 13.872 14.695 1.00 88.75 89 LEU A O 1
ATOM 726 N N . ALA A 1 90 ? 2.144 13.552 16.842 1.00 90.44 90 ALA A N 1
ATOM 727 C CA . ALA A 1 90 ? 3.507 13.117 16.548 1.00 90.44 90 ALA A CA 1
ATOM 728 C C . ALA A 1 90 ? 3.530 11.777 15.792 1.00 90.44 90 ALA A C 1
ATOM 730 O O . ALA A 1 90 ? 4.245 11.640 14.794 1.00 90.44 90 ALA A O 1
ATOM 731 N N . ASN A 1 91 ? 2.718 10.809 16.223 1.00 88.56 91 ASN A N 1
ATOM 732 C CA . ASN A 1 91 ? 2.574 9.517 15.552 1.00 88.56 91 ASN A CA 1
ATOM 733 C C . ASN A 1 91 ? 1.998 9.680 14.140 1.00 88.56 91 ASN A C 1
ATOM 735 O O . ASN A 1 91 ? 2.529 9.099 13.189 1.00 88.56 91 ASN A O 1
ATOM 739 N N . TRP A 1 92 ? 0.980 10.532 13.989 1.00 89.62 92 TRP A N 1
ATOM 740 C CA . TRP A 1 92 ? 0.379 10.883 12.704 1.00 89.62 92 TRP A CA 1
ATOM 741 C C . TRP A 1 92 ? 1.413 11.447 11.727 1.00 89.62 92 TRP A C 1
ATOM 743 O O . TRP A 1 92 ? 1.562 10.970 10.598 1.00 89.62 92 TRP A O 1
ATOM 753 N N . LYS A 1 93 ? 2.201 12.427 12.183 1.00 90.12 93 LYS A N 1
ATOM 754 C CA . LYS A 1 93 ? 3.265 13.042 11.386 1.00 90.12 93 LYS A CA 1
ATOM 755 C C . LYS A 1 93 ? 4.312 12.015 10.954 1.00 90.12 93 LYS A C 1
ATOM 757 O O . LYS A 1 93 ? 4.667 11.963 9.777 1.00 90.12 93 LYS A O 1
ATOM 762 N N . LYS A 1 94 ? 4.758 11.157 11.875 1.00 90.69 94 LYS A N 1
ATOM 763 C CA . LYS A 1 94 ? 5.734 10.096 11.590 1.00 90.69 94 LYS A CA 1
ATOM 764 C C . LYS A 1 94 ? 5.222 9.111 10.534 1.00 90.69 94 LYS A C 1
ATOM 766 O O . LYS A 1 94 ? 5.976 8.731 9.638 1.00 90.69 94 LYS A O 1
ATOM 771 N N . ALA A 1 95 ? 3.949 8.718 10.607 1.00 88.25 95 ALA A N 1
ATOM 772 C CA . ALA A 1 95 ? 3.333 7.839 9.614 1.00 88.25 95 ALA A CA 1
ATOM 773 C C . ALA A 1 95 ? 3.297 8.492 8.220 1.00 88.25 95 ALA A C 1
ATOM 775 O O . ALA A 1 95 ? 3.660 7.860 7.227 1.00 88.25 95 ALA A O 1
ATOM 776 N N . HIS A 1 96 ? 2.949 9.779 8.142 1.00 87.69 96 HIS A N 1
ATOM 777 C CA . HIS A 1 96 ? 2.961 10.534 6.887 1.00 87.69 96 HIS A CA 1
ATOM 778 C C . HIS A 1 96 ? 4.364 10.721 6.293 1.00 87.69 96 HIS A C 1
ATOM 780 O O . HIS A 1 96 ? 4.541 10.647 5.074 1.00 87.69 96 HIS A O 1
ATOM 786 N N . GLU A 1 97 ? 5.377 10.939 7.129 1.00 89.31 97 GLU A N 1
ATOM 787 C CA . GLU A 1 97 ? 6.770 11.013 6.681 1.00 89.31 97 GLU A CA 1
ATOM 788 C C . GLU A 1 97 ? 7.236 9.673 6.100 1.00 89.31 97 GLU A C 1
ATOM 790 O O . GLU A 1 97 ? 7.783 9.635 4.994 1.00 89.31 97 GLU A O 1
ATOM 795 N N . ALA A 1 98 ? 6.949 8.564 6.790 1.00 87.38 98 ALA A N 1
ATOM 796 C CA . ALA A 1 98 ? 7.257 7.220 6.308 1.00 87.38 98 ALA A CA 1
ATOM 797 C C . ALA A 1 98 ? 6.557 6.918 4.972 1.00 87.38 98 ALA A C 1
ATOM 799 O O . ALA A 1 98 ? 7.190 6.400 4.049 1.00 87.38 98 ALA A O 1
ATOM 800 N N . LEU A 1 99 ? 5.287 7.312 4.833 1.00 88.81 99 LEU A N 1
ATOM 801 C CA . LEU A 1 99 ? 4.525 7.204 3.589 1.00 88.81 99 LEU A CA 1
ATOM 802 C C . LEU A 1 99 ? 5.205 7.958 2.437 1.00 88.81 99 LEU A C 1
ATOM 804 O O . LEU A 1 99 ? 5.419 7.396 1.363 1.00 88.81 99 LEU A O 1
ATOM 808 N N . SER A 1 100 ? 5.585 9.216 2.668 1.00 87.94 100 SER A N 1
ATOM 809 C CA . SER A 1 100 ? 6.254 10.059 1.671 1.00 87.94 100 SER A CA 1
ATOM 810 C C . SER A 1 100 ? 7.594 9.466 1.225 1.00 87.94 100 SER A C 1
ATOM 812 O O . SER A 1 100 ? 7.899 9.415 0.030 1.00 87.94 100 SER A O 1
ATOM 814 N N . ILE A 1 101 ? 8.390 8.961 2.172 1.00 89.50 101 ILE A N 1
ATOM 815 C CA . ILE A 1 101 ? 9.660 8.286 1.880 1.00 89.50 101 ILE A CA 1
ATOM 816 C C . ILE A 1 101 ? 9.410 7.011 1.068 1.00 89.50 101 ILE A C 1
ATOM 818 O O . ILE A 1 101 ? 10.049 6.812 0.034 1.00 89.50 101 ILE A O 1
ATOM 822 N N . GLY A 1 102 ? 8.452 6.180 1.486 1.00 87.00 102 GLY A N 1
ATOM 823 C CA . GLY A 1 102 ? 8.082 4.947 0.794 1.00 87.00 102 GLY A CA 1
ATOM 824 C C . GLY A 1 102 ? 7.647 5.193 -0.651 1.00 87.00 102 GLY A C 1
ATOM 825 O O . GLY A 1 102 ? 8.122 4.513 -1.559 1.00 87.00 102 GLY A O 1
ATOM 826 N N . GLN A 1 103 ? 6.827 6.219 -0.895 1.00 87.31 103 GLN A N 1
ATOM 827 C CA . GLN A 1 103 ? 6.412 6.618 -2.243 1.00 87.31 103 GLN A CA 1
ATOM 828 C C . GLN A 1 103 ? 7.600 7.042 -3.113 1.00 87.31 103 GLN A C 1
ATOM 830 O O . GLN A 1 103 ? 7.717 6.598 -4.257 1.00 87.31 103 GLN A O 1
ATOM 835 N N . LYS A 1 104 ? 8.517 7.856 -2.575 1.00 89.25 104 LYS A N 1
ATOM 836 C CA . LYS A 1 104 ? 9.728 8.283 -3.296 1.00 89.25 104 LYS A CA 1
ATOM 837 C C . LYS A 1 104 ? 10.633 7.101 -3.637 1.00 89.25 104 LYS A C 1
ATOM 839 O O . LYS A 1 104 ? 11.128 7.015 -4.761 1.00 89.25 104 LYS A O 1
ATOM 844 N N . LEU A 1 105 ? 10.840 6.184 -2.693 1.00 89.31 105 LEU A N 1
ATOM 845 C CA . LEU A 1 105 ? 11.644 4.980 -2.905 1.00 89.31 105 LEU A CA 1
ATOM 846 C C . LEU A 1 105 ? 10.995 4.043 -3.929 1.00 89.31 105 LEU A C 1
ATOM 848 O O . LEU A 1 105 ? 11.670 3.598 -4.855 1.00 89.31 105 LEU A O 1
ATOM 852 N N . GLY A 1 106 ? 9.685 3.808 -3.826 1.00 88.12 106 GLY A N 1
ATOM 853 C CA . GLY A 1 106 ? 8.932 2.999 -4.784 1.00 88.12 106 GLY A CA 1
ATOM 854 C C . GLY A 1 106 ? 8.960 3.584 -6.198 1.00 88.12 106 GLY A C 1
ATOM 855 O O . GLY A 1 106 ? 9.186 2.856 -7.169 1.00 88.12 106 GLY A O 1
ATOM 856 N N . ALA A 1 107 ? 8.822 4.906 -6.328 1.00 88.56 107 ALA A N 1
ATOM 857 C CA . ALA A 1 107 ? 8.968 5.601 -7.604 1.00 88.56 107 ALA A CA 1
ATOM 858 C C . ALA A 1 107 ? 10.384 5.429 -8.174 1.00 88.56 107 ALA A C 1
ATOM 860 O O . ALA A 1 107 ? 10.541 5.073 -9.343 1.00 88.56 107 ALA A O 1
ATOM 861 N N . ARG A 1 108 ? 11.421 5.603 -7.344 1.00 90.75 108 ARG A N 1
ATOM 862 C CA . ARG A 1 108 ? 12.822 5.421 -7.748 1.00 90.75 108 ARG A CA 1
ATOM 863 C C . ARG A 1 108 ? 13.107 3.996 -8.222 1.00 90.75 108 ARG A C 1
ATOM 865 O O . ARG A 1 108 ? 13.725 3.830 -9.270 1.00 90.75 108 ARG A O 1
ATOM 872 N N . GLU A 1 109 ? 12.643 2.983 -7.498 1.00 90.94 109 GLU A N 1
ATOM 873 C CA . GLU A 1 109 ? 12.796 1.576 -7.890 1.00 90.94 109 GLU A CA 1
ATOM 874 C C . GLU A 1 109 ? 12.049 1.257 -9.189 1.00 90.94 109 GLU A C 1
ATOM 876 O O . GLU A 1 109 ? 12.572 0.561 -10.059 1.00 90.94 109 GLU A O 1
ATOM 881 N N . THR A 1 110 ? 10.856 1.823 -9.378 1.00 88.50 110 THR A N 1
ATOM 882 C CA . THR A 1 110 ? 10.098 1.668 -10.627 1.00 88.50 110 THR A CA 1
ATOM 883 C C . THR A 1 110 ? 10.850 2.283 -11.809 1.00 88.50 110 THR A C 1
ATOM 885 O O . THR A 1 110 ? 10.982 1.644 -12.853 1.00 88.50 110 THR A O 1
ATOM 888 N N . VAL A 1 111 ? 11.411 3.485 -11.638 1.00 87.44 111 VAL A N 1
ATOM 889 C CA . VAL A 1 111 ? 12.247 4.147 -12.654 1.00 87.44 111 VAL A CA 1
ATOM 890 C C . VAL A 1 111 ? 13.511 3.338 -12.942 1.00 87.44 111 VAL A C 1
ATOM 892 O O . VAL A 1 111 ? 13.864 3.155 -14.108 1.00 87.44 111 VAL A O 1
ATOM 895 N N . LYS A 1 112 ? 14.175 2.810 -11.909 1.00 90.19 112 LYS A N 1
ATOM 896 C CA . LYS A 1 112 ? 15.368 1.968 -12.054 1.00 90.19 112 LYS A CA 1
ATOM 897 C C . LYS A 1 112 ? 15.059 0.717 -12.876 1.00 90.19 112 LYS A C 1
ATOM 899 O O . LYS A 1 112 ? 15.689 0.511 -13.910 1.00 90.19 112 LYS A O 1
ATOM 904 N N . LYS A 1 113 ? 14.020 -0.038 -12.507 1.00 87.69 113 LYS A N 1
ATOM 905 C CA . LYS A 1 113 ? 13.564 -1.220 -13.260 1.00 87.69 113 LYS A CA 1
ATOM 906 C C . LYS A 1 113 ? 13.173 -0.877 -14.696 1.00 87.69 113 LYS A C 1
ATOM 908 O O . LYS A 1 113 ? 13.501 -1.621 -15.616 1.00 87.69 113 LYS A O 1
ATOM 913 N N . ALA A 1 114 ? 12.488 0.246 -14.915 1.00 81.88 114 ALA A N 1
ATOM 914 C CA . ALA A 1 114 ? 12.142 0.702 -16.260 1.00 81.88 114 ALA A CA 1
ATOM 915 C C . ALA A 1 114 ? 13.396 1.022 -17.094 1.00 81.88 114 ALA A C 1
ATOM 917 O O . ALA A 1 114 ? 13.461 0.668 -18.270 1.00 81.88 114 ALA A O 1
ATOM 918 N N . THR A 1 115 ? 14.409 1.630 -16.474 1.00 82.38 115 THR A N 1
ATOM 919 C CA . THR A 1 115 ? 15.690 1.959 -17.115 1.00 82.38 115 THR A CA 1
ATOM 920 C C . THR A 1 115 ? 16.482 0.699 -17.459 1.00 82.38 115 THR A C 1
ATOM 922 O O . THR A 1 115 ? 16.941 0.563 -18.589 1.00 82.38 115 THR A O 1
ATOM 925 N N . GLU A 1 116 ? 16.586 -0.257 -16.534 1.00 86.56 116 GLU A N 1
ATOM 926 C CA . GLU A 1 116 ? 17.239 -1.555 -16.757 1.00 86.56 116 GLU A CA 1
ATOM 927 C C . GLU A 1 116 ? 16.565 -2.333 -17.897 1.00 86.56 116 GLU A C 1
ATOM 929 O O . GLU A 1 116 ? 17.232 -2.853 -18.795 1.00 86.56 116 GLU A O 1
ATOM 934 N N . ARG A 1 117 ? 15.225 -2.349 -17.925 1.00 81.44 117 ARG A N 1
ATOM 935 C CA . ARG A 1 117 ? 14.456 -2.938 -19.031 1.00 81.44 117 ARG A CA 1
ATOM 936 C C . ARG A 1 117 ? 14.743 -2.232 -20.352 1.00 81.44 117 ARG A C 1
ATOM 938 O O . ARG A 1 117 ? 15.003 -2.905 -21.348 1.00 81.44 117 ARG A O 1
ATOM 945 N N . ALA A 1 118 ? 14.737 -0.899 -20.368 1.00 78.62 118 ALA A N 1
ATOM 946 C CA . ALA A 1 118 ? 15.053 -0.124 -21.564 1.00 78.62 118 ALA A CA 1
ATOM 947 C C . ALA A 1 118 ? 16.469 -0.431 -22.076 1.00 78.62 118 ALA A C 1
ATOM 949 O O . ALA A 1 118 ? 16.637 -0.674 -23.268 1.00 78.62 118 ALA A O 1
ATOM 950 N N . GLN A 1 119 ? 17.463 -0.519 -21.187 1.00 80.19 119 GLN A N 1
ATOM 951 C CA . GLN A 1 119 ? 18.836 -0.892 -21.532 1.00 80.19 119 GLN A CA 1
ATOM 952 C C . GLN A 1 119 ? 18.929 -2.305 -22.122 1.00 80.19 119 GLN A C 1
ATOM 954 O O . GLN A 1 119 ? 19.557 -2.483 -23.167 1.00 80.19 119 GLN A O 1
ATOM 959 N N . LYS A 1 120 ? 18.256 -3.298 -21.522 1.00 83.94 120 LYS A N 1
ATOM 960 C CA . LYS A 1 120 ? 18.195 -4.672 -22.058 1.00 83.94 120 LYS A CA 1
ATOM 961 C C . LYS A 1 120 ? 17.585 -4.690 -23.463 1.00 83.94 120 LYS A C 1
ATOM 963 O O . LYS A 1 120 ? 18.110 -5.352 -24.360 1.00 83.94 120 LYS A O 1
ATOM 968 N N . VAL A 1 121 ? 16.505 -3.935 -23.673 1.00 80.44 121 VAL A N 1
ATOM 969 C CA . VAL A 1 121 ? 15.858 -3.795 -24.986 1.00 80.44 121 VAL A CA 1
ATOM 970 C C . VAL A 1 121 ? 16.778 -3.111 -25.994 1.00 80.44 121 VAL A C 1
ATOM 972 O O . VAL A 1 121 ? 16.893 -3.566 -27.133 1.00 80.44 121 VAL A O 1
ATOM 975 N N . TRP A 1 122 ? 17.482 -2.059 -25.582 1.00 78.69 122 TRP A N 1
ATOM 976 C CA . TRP A 1 122 ? 18.444 -1.365 -26.433 1.00 78.69 122 TRP A CA 1
ATOM 977 C C . TRP A 1 122 ? 19.606 -2.257 -26.861 1.00 78.69 122 TRP A C 1
ATOM 979 O O . TRP A 1 122 ? 19.939 -2.250 -28.045 1.00 78.69 122 TRP A O 1
ATOM 989 N N . GLY A 1 123 ? 20.180 -3.052 -25.953 1.00 80.56 123 GLY A N 1
ATOM 990 C CA . GLY A 1 123 ? 21.250 -3.998 -26.287 1.00 80.56 123 GLY A CA 1
ATOM 991 C C . GLY A 1 123 ? 20.816 -4.998 -27.362 1.00 80.56 123 GLY A C 1
ATOM 992 O O . GLY A 1 123 ? 21.460 -5.116 -28.404 1.00 80.56 123 GLY A O 1
ATOM 993 N N . LYS A 1 124 ? 19.646 -5.623 -27.186 1.00 78.56 124 LYS A N 1
ATOM 994 C CA . LYS A 1 124 ? 19.082 -6.553 -28.180 1.00 78.56 124 LYS A CA 1
ATOM 995 C C . LYS A 1 124 ? 18.818 -5.880 -29.534 1.00 78.56 124 LYS A C 1
ATOM 997 O O . LYS A 1 124 ? 19.144 -6.443 -30.580 1.00 78.56 124 LYS A O 1
ATOM 1002 N N . ASN A 1 125 ? 18.274 -4.661 -29.533 1.00 77.44 125 ASN A N 1
ATOM 1003 C CA . ASN A 1 125 ? 18.021 -3.910 -30.766 1.00 77.44 125 ASN A CA 1
ATOM 1004 C C . ASN A 1 125 ? 19.315 -3.514 -31.487 1.00 77.44 125 ASN A C 1
ATOM 1006 O O . ASN A 1 125 ? 19.347 -3.520 -32.716 1.00 77.44 125 ASN A O 1
ATOM 1010 N N . GLN A 1 126 ? 20.388 -3.200 -30.755 1.00 77.38 126 GLN A N 1
ATOM 1011 C CA . GLN A 1 126 ? 21.703 -2.938 -31.340 1.00 77.38 126 GLN A CA 1
ATOM 1012 C C . GLN A 1 126 ? 22.261 -4.162 -32.063 1.00 77.38 126 GLN A C 1
ATOM 1014 O O . GLN A 1 126 ? 22.740 -4.027 -33.191 1.00 77.38 126 GLN A O 1
ATOM 1019 N N . ASP A 1 127 ? 22.176 -5.338 -31.447 1.00 79.81 127 ASP A N 1
ATOM 1020 C CA . ASP A 1 127 ? 22.666 -6.579 -32.045 1.00 79.81 127 ASP A CA 1
ATOM 1021 C C . ASP A 1 127 ? 21.867 -6.964 -33.293 1.00 79.81 127 ASP A C 1
ATOM 1023 O O . ASP A 1 127 ? 22.447 -7.332 -34.318 1.00 79.81 127 ASP A O 1
ATOM 1027 N N . LEU A 1 128 ? 20.540 -6.807 -33.256 1.00 77.12 128 LEU A N 1
ATOM 1028 C CA . LEU A 1 128 ? 19.680 -7.017 -34.422 1.00 77.12 128 LEU A CA 1
ATOM 1029 C C . LEU A 1 128 ? 19.973 -6.004 -35.534 1.00 77.12 128 LEU A C 1
ATOM 1031 O O . LEU A 1 128 ? 20.118 -6.394 -36.692 1.00 77.12 128 LEU A O 1
ATOM 1035 N N . ALA A 1 129 ? 20.127 -4.723 -35.198 1.00 74.69 129 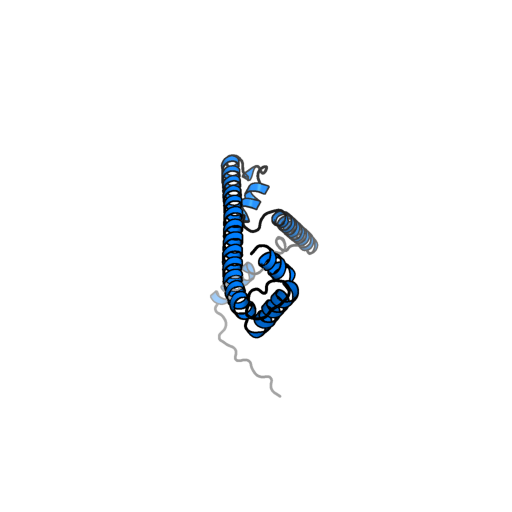ALA A N 1
ATOM 1036 C CA . ALA A 1 129 ? 20.464 -3.688 -36.169 1.00 74.69 129 ALA A CA 1
ATOM 1037 C C . ALA A 1 129 ? 21.811 -3.961 -36.851 1.00 74.69 129 ALA A C 1
ATOM 1039 O O . ALA A 1 129 ? 21.894 -3.825 -38.065 1.00 74.69 129 ALA A O 1
ATOM 1040 N N . LYS A 1 130 ? 22.844 -4.415 -36.123 1.00 79.69 130 LYS A N 1
ATOM 1041 C CA . LYS A 1 130 ? 24.133 -4.816 -36.723 1.00 79.69 130 LYS A CA 1
ATOM 1042 C C . LYS A 1 130 ? 23.968 -5.946 -37.743 1.00 79.69 130 LYS A C 1
ATOM 1044 O O . LYS A 1 130 ? 24.575 -5.897 -38.806 1.00 79.69 130 LYS A O 1
ATOM 1049 N N . ARG A 1 131 ? 23.121 -6.941 -37.452 1.00 73.00 131 ARG A N 1
ATOM 1050 C CA . ARG A 1 131 ? 22.830 -8.045 -38.387 1.00 73.00 131 ARG A CA 1
ATOM 1051 C C . ARG A 1 131 ? 22.101 -7.555 -39.638 1.00 73.00 131 ARG A C 1
ATOM 1053 O O . ARG A 1 131 ? 22.394 -8.013 -40.737 1.00 73.00 131 ARG A O 1
ATOM 1060 N N . ILE A 1 132 ? 21.161 -6.626 -39.468 1.00 75.44 132 ILE A N 1
ATOM 1061 C CA . ILE A 1 132 ? 20.303 -6.104 -40.539 1.00 75.44 132 ILE A CA 1
ATOM 1062 C C . ILE A 1 132 ? 21.010 -5.027 -41.378 1.00 75.44 132 ILE A C 1
ATOM 1064 O O . ILE A 1 132 ? 20.717 -4.927 -42.562 1.00 75.44 132 ILE A O 1
ATOM 1068 N N . ALA A 1 133 ? 21.956 -4.269 -40.812 1.00 68.75 133 ALA A N 1
ATOM 1069 C CA . ALA A 1 133 ? 22.696 -3.193 -41.487 1.00 68.75 133 ALA A CA 1
ATOM 1070 C C . ALA A 1 133 ? 23.492 -3.663 -42.716 1.00 68.75 133 ALA A C 1
ATOM 1072 O O . ALA A 1 133 ? 23.817 -2.862 -43.583 1.00 68.75 133 ALA A O 1
ATOM 1073 N N . THR A 1 134 ? 23.755 -4.966 -42.828 1.00 66.38 134 THR A N 1
ATOM 1074 C CA . THR A 1 134 ? 24.309 -5.591 -44.042 1.00 66.38 134 THR A CA 1
ATOM 1075 C C . THR A 1 134 ? 23.365 -5.519 -45.251 1.00 66.38 134 THR A C 1
ATOM 1077 O O . THR A 1 134 ? 23.775 -5.786 -46.376 1.00 66.38 134 THR A O 1
ATOM 1080 N N . LYS A 1 135 ? 22.098 -5.151 -45.038 1.00 66.62 135 LYS A N 1
ATOM 1081 C CA . LYS A 1 135 ? 21.065 -4.980 -46.059 1.00 66.62 135 LYS A CA 1
ATOM 1082 C C . LYS A 1 135 ? 20.745 -3.486 -46.180 1.00 66.62 135 LYS A C 1
ATOM 1084 O O . LYS A 1 135 ? 20.450 -2.845 -45.174 1.00 66.62 135 LYS A O 1
ATOM 1089 N N . ASN A 1 136 ? 20.754 -2.940 -47.401 1.00 72.56 136 ASN A N 1
ATOM 1090 C CA . ASN A 1 136 ? 20.392 -1.543 -47.699 1.00 72.56 136 ASN A CA 1
ATOM 1091 C C . ASN A 1 136 ? 18.900 -1.275 -47.419 1.00 72.56 136 ASN A C 1
ATOM 1093 O O . ASN A 1 136 ? 18.064 -1.269 -48.321 1.00 72.56 136 ASN A O 1
ATOM 1097 N N . LEU A 1 137 ? 18.550 -1.094 -46.149 1.00 76.06 137 LEU A N 1
ATOM 1098 C CA . LEU A 1 137 ? 17.180 -0.908 -45.683 1.00 76.06 137 LEU A CA 1
ATOM 1099 C C . LEU A 1 137 ? 16.962 0.522 -45.197 1.00 76.06 137 LEU A C 1
ATOM 1101 O O . LEU A 1 137 ? 17.815 1.117 -44.543 1.00 76.06 137 LEU A O 1
ATOM 1105 N N . SER A 1 138 ? 15.769 1.054 -45.462 1.00 80.56 138 SER A N 1
ATOM 1106 C CA . SER A 1 138 ? 15.341 2.324 -44.876 1.00 80.56 138 SER A CA 1
ATOM 1107 C C . SER A 1 138 ? 15.174 2.192 -43.360 1.00 80.56 138 SER A C 1
ATOM 1109 O O . SER A 1 138 ? 14.874 1.114 -42.845 1.00 80.56 138 SER A O 1
ATOM 1111 N N . VAL A 1 139 ? 15.286 3.308 -42.636 1.00 75.06 139 VAL A N 1
ATOM 1112 C CA . VAL A 1 139 ? 15.090 3.378 -41.173 1.00 75.06 139 VAL A CA 1
ATOM 1113 C C . VAL A 1 139 ? 13.780 2.711 -40.734 1.00 75.06 139 VAL A C 1
ATOM 1115 O O . VAL A 1 139 ? 13.740 1.942 -39.771 1.00 75.06 139 VAL A O 1
ATOM 1118 N N . THR A 1 140 ? 12.696 2.973 -41.466 1.00 79.81 140 THR A N 1
ATOM 1119 C CA . THR A 1 140 ? 11.380 2.383 -41.200 1.00 79.81 140 THR A CA 1
ATOM 1120 C C . THR A 1 140 ? 11.352 0.885 -41.510 1.00 79.81 140 THR A C 1
ATOM 1122 O O . THR A 1 140 ? 10.743 0.124 -40.759 1.00 79.81 140 THR A O 1
ATOM 1125 N N . GLY A 1 141 ? 12.027 0.443 -42.576 1.00 79.06 141 GLY A N 1
ATOM 1126 C CA . GLY A 1 141 ? 12.150 -0.973 -42.930 1.00 79.06 141 GLY A CA 1
ATOM 1127 C C . GLY A 1 141 ? 12.944 -1.764 -41.890 1.00 79.06 141 GLY A C 1
ATOM 1128 O O . GLY A 1 141 ? 12.464 -2.782 -41.396 1.00 79.06 141 GLY A O 1
ATOM 1129 N N . ALA A 1 142 ? 14.103 -1.250 -41.476 1.00 79.12 142 ALA A N 1
ATOM 1130 C CA . ALA A 1 142 ? 14.916 -1.835 -40.413 1.00 79.12 142 ALA A CA 1
ATOM 1131 C C . ALA A 1 142 ? 14.138 -1.923 -39.088 1.00 79.12 142 ALA A C 1
ATOM 1133 O O . ALA A 1 142 ? 14.129 -2.973 -38.451 1.00 79.12 142 ALA A O 1
ATOM 1134 N N . SER A 1 143 ? 13.400 -0.871 -38.718 1.00 79.81 143 SER A N 1
ATOM 1135 C CA . SER A 1 143 ? 12.595 -0.851 -37.486 1.00 79.81 143 SER A CA 1
ATOM 1136 C C . SER A 1 143 ? 11.467 -1.887 -37.486 1.00 79.81 143 SER A C 1
ATOM 1138 O O . SER A 1 143 ? 11.213 -2.508 -36.456 1.00 79.81 143 SER A O 1
ATOM 1140 N N . LYS A 1 144 ? 10.808 -2.110 -38.632 1.00 82.12 144 LYS A N 1
ATOM 1141 C CA . LYS A 1 144 ? 9.784 -3.158 -38.776 1.00 82.12 144 LYS A CA 1
ATOM 1142 C C . LYS A 1 144 ? 10.381 -4.562 -38.689 1.00 82.12 144 LYS A C 1
ATOM 1144 O O . LYS A 1 144 ? 9.782 -5.430 -38.071 1.00 82.12 144 LYS A O 1
ATOM 1149 N N . ILE A 1 145 ? 11.559 -4.788 -39.271 1.00 81.44 145 ILE A N 1
ATOM 1150 C CA . ILE A 1 145 ? 12.233 -6.094 -39.198 1.00 81.44 145 ILE A CA 1
ATOM 1151 C C . ILE A 1 145 ? 12.678 -6.390 -37.763 1.00 81.44 145 ILE A C 1
ATOM 1153 O O . ILE A 1 145 ? 12.468 -7.502 -37.290 1.00 81.44 145 ILE A O 1
ATOM 1157 N N . ILE A 1 146 ? 13.232 -5.399 -37.055 1.00 79.62 146 ILE A N 1
ATOM 1158 C CA . ILE A 1 146 ? 13.587 -5.533 -35.634 1.00 79.62 146 ILE A CA 1
ATOM 1159 C C . ILE A 1 146 ? 12.343 -5.869 -34.806 1.00 79.62 146 ILE A C 1
ATOM 1161 O O . ILE A 1 146 ? 12.406 -6.770 -33.975 1.00 79.62 146 ILE A O 1
ATOM 1165 N N . LEU A 1 147 ? 11.211 -5.202 -35.063 1.00 80.50 147 LEU A N 1
ATOM 1166 C CA . LEU A 1 147 ? 9.953 -5.514 -34.385 1.00 80.50 147 LEU A CA 1
ATOM 1167 C C . LEU A 1 147 ? 9.483 -6.949 -34.673 1.00 80.50 147 LEU A C 1
ATOM 1169 O O . LEU A 1 147 ? 9.202 -7.691 -33.741 1.00 80.50 147 LEU A O 1
ATOM 1173 N N . ASN A 1 148 ? 9.459 -7.362 -35.941 1.00 81.06 148 ASN A N 1
ATOM 1174 C CA . ASN A 1 148 ? 8.992 -8.692 -36.338 1.00 81.06 148 ASN A CA 1
ATOM 1175 C C . ASN A 1 148 ? 9.893 -9.822 -35.806 1.00 81.06 148 ASN A C 1
ATOM 1177 O O . ASN A 1 148 ? 9.413 -10.912 -35.510 1.00 81.06 148 ASN A O 1
ATOM 1181 N N . GLU A 1 149 ? 11.207 -9.603 -35.706 1.00 75.88 149 GLU A N 1
ATOM 1182 C CA . GLU A 1 149 ? 12.111 -10.568 -35.064 1.00 75.88 149 GLU A CA 1
ATOM 1183 C C . GLU A 1 149 ? 11.916 -10.599 -33.544 1.00 75.88 149 GLU A C 1
ATOM 1185 O O . GLU A 1 149 ? 12.045 -11.660 -32.934 1.00 75.88 149 GLU A O 1
ATOM 1190 N N . TRP A 1 150 ? 11.547 -9.468 -32.938 1.00 75.25 150 TRP A N 1
ATOM 1191 C CA . TRP A 1 150 ? 11.143 -9.413 -31.536 1.00 75.25 150 TRP A CA 1
ATOM 1192 C C . TRP A 1 150 ? 9.856 -10.205 -31.282 1.00 75.25 150 TRP A C 1
ATOM 1194 O O . TRP A 1 150 ? 9.791 -10.927 -30.297 1.00 75.25 150 TRP A O 1
ATOM 1204 N N . ASP A 1 151 ? 8.871 -10.146 -32.180 1.00 75.75 151 ASP A N 1
ATOM 1205 C CA . ASP A 1 151 ? 7.645 -10.958 -32.082 1.00 75.75 151 ASP A CA 1
ATOM 1206 C C . ASP A 1 151 ? 7.925 -12.463 -32.151 1.00 75.75 151 ASP A C 1
ATOM 1208 O O . ASP A 1 151 ? 7.253 -13.263 -31.507 1.00 75.75 151 ASP A O 1
ATOM 1212 N N . LYS A 1 152 ? 8.938 -12.866 -32.924 1.00 75.94 152 LYS A N 1
ATOM 1213 C CA . LYS A 1 152 ? 9.288 -14.281 -33.118 1.00 75.94 152 LYS A CA 1
ATOM 1214 C C . LYS A 1 152 ? 10.177 -14.857 -32.021 1.00 75.94 152 LYS A C 1
ATOM 1216 O O . LYS A 1 152 ? 10.164 -16.065 -31.808 1.00 75.94 152 LYS A O 1
ATOM 1221 N N . ARG A 1 153 ? 11.029 -14.030 -31.409 1.00 68.44 153 ARG A N 1
ATOM 1222 C CA . ARG A 1 153 ? 12.126 -14.488 -30.534 1.00 68.44 153 ARG A CA 1
ATOM 1223 C C . ARG A 1 153 ? 12.185 -13.779 -29.185 1.00 68.44 153 ARG A C 1
ATOM 1225 O O . ARG A 1 153 ? 13.057 -14.093 -28.381 1.00 68.44 153 ARG A O 1
ATOM 1232 N N . GLY A 1 154 ? 11.352 -12.770 -28.970 1.00 65.31 154 GLY A N 1
ATOM 1233 C CA . GLY A 1 154 ? 11.364 -11.965 -27.761 1.00 65.31 154 GLY A CA 1
ATOM 1234 C C . GLY A 1 154 ? 10.827 -12.737 -26.563 1.00 65.31 154 GLY A C 1
ATOM 1235 O O . GLY A 1 154 ? 9.878 -13.503 -26.671 1.00 65.31 154 GLY A O 1
ATOM 1236 N N . ASP A 1 155 ? 11.407 -12.468 -25.398 1.00 62.59 155 ASP A N 1
ATOM 1237 C CA . ASP A 1 155 ? 11.092 -13.105 -24.113 1.00 62.59 155 ASP A CA 1
ATOM 1238 C C . ASP A 1 155 ? 9.673 -12.755 -23.578 1.00 62.59 155 ASP A C 1
ATOM 1240 O O . ASP A 1 155 ? 9.389 -12.968 -22.407 1.00 62.59 155 ASP A O 1
ATOM 1244 N N . GLY A 1 156 ? 8.793 -12.144 -24.385 1.00 60.16 156 GLY A N 1
ATOM 1245 C CA . GLY A 1 156 ? 7.410 -11.778 -24.032 1.00 60.16 156 GLY A CA 1
ATOM 1246 C C . GLY A 1 156 ? 7.233 -10.624 -23.031 1.00 60.16 156 GLY A C 1
ATOM 1247 O O . GLY A 1 156 ? 6.173 -10.010 -22.989 1.00 60.16 156 GLY A O 1
ATOM 1248 N N . GLU A 1 157 ? 8.254 -10.269 -22.251 1.00 60.50 157 GLU A N 1
ATOM 1249 C CA . GLU A 1 157 ? 8.078 -9.376 -21.094 1.00 60.50 157 GLU A CA 1
ATOM 1250 C C . GLU A 1 157 ? 7.964 -7.877 -21.419 1.00 60.50 157 GLU A C 1
ATOM 1252 O O . GLU A 1 157 ? 7.461 -7.115 -20.593 1.00 60.50 157 GLU A O 1
ATOM 1257 N N . SER A 1 158 ? 8.452 -7.404 -22.573 1.00 64.19 158 SER A N 1
ATOM 1258 C CA . SER A 1 158 ? 8.393 -5.981 -22.966 1.00 64.19 158 SER A CA 1
ATOM 1259 C C . SER A 1 158 ? 8.749 -5.787 -24.443 1.00 64.19 158 SER A C 1
ATOM 1261 O O . SER A 1 158 ? 9.927 -5.801 -24.805 1.00 64.19 158 SER A O 1
ATOM 1263 N N . GLN A 1 159 ? 7.752 -5.577 -25.302 1.00 67.56 159 GLN A N 1
ATOM 1264 C CA . GLN A 1 159 ? 7.974 -5.279 -26.717 1.00 67.56 159 GLN A CA 1
ATOM 1265 C C . GLN A 1 159 ? 8.031 -3.760 -26.963 1.00 67.56 159 GLN A C 1
ATOM 1267 O O . GLN A 1 159 ? 7.096 -3.039 -26.603 1.00 67.56 159 GLN A O 1
ATOM 1272 N N . PRO A 1 160 ? 9.103 -3.231 -27.576 1.00 72.38 160 PRO A N 1
ATOM 1273 C CA . PRO A 1 160 ? 9.164 -1.825 -27.962 1.00 72.38 160 PRO A CA 1
ATOM 1274 C C . PRO A 1 160 ? 8.271 -1.542 -29.176 1.00 72.38 160 PRO A C 1
ATOM 1276 O O . PRO A 1 160 ? 8.180 -2.349 -30.092 1.00 72.38 160 PRO A O 1
ATOM 1279 N N . THR A 1 161 ? 7.663 -0.356 -29.244 1.00 78.94 161 THR A N 1
ATOM 1280 C CA . THR A 1 161 ? 6.893 0.040 -30.437 1.00 78.94 161 THR A CA 1
ATOM 1281 C C . THR A 1 161 ? 7.811 0.358 -31.625 1.00 78.94 161 THR A C 1
ATOM 1283 O O . THR A 1 161 ? 8.942 0.818 -31.439 1.00 78.94 161 THR A O 1
ATOM 1286 N N . VAL A 1 162 ? 7.307 0.235 -32.864 1.00 76.75 162 VAL A N 1
ATOM 1287 C CA . VAL A 1 162 ? 8.041 0.659 -34.081 1.00 76.75 162 VAL A CA 1
ATOM 1288 C C . VAL A 1 162 ? 8.507 2.111 -33.980 1.00 76.75 162 VAL A C 1
ATOM 1290 O O . VAL A 1 162 ? 9.609 2.438 -34.421 1.00 76.75 162 VAL A O 1
ATOM 1293 N N . ARG A 1 163 ? 7.696 2.989 -33.374 1.00 79.38 163 ARG A N 1
ATOM 1294 C CA . ARG A 1 163 ? 8.032 4.404 -33.162 1.00 79.38 163 ARG A CA 1
ATOM 1295 C C . ARG A 1 163 ? 9.234 4.560 -32.231 1.00 79.38 163 ARG A C 1
ATOM 1297 O O . ARG A 1 163 ? 10.127 5.352 -32.525 1.00 79.38 163 ARG A O 1
ATOM 1304 N N . THR A 1 164 ? 9.284 3.780 -31.152 1.00 75.31 164 THR A N 1
ATOM 1305 C CA . THR A 1 164 ? 10.415 3.745 -30.214 1.00 75.31 164 THR A CA 1
ATOM 1306 C C . THR A 1 164 ? 11.697 3.290 -30.915 1.00 75.31 164 THR A C 1
ATOM 1308 O O . THR A 1 164 ? 12.725 3.953 -30.788 1.00 75.31 164 THR A O 1
ATOM 1311 N N . ILE A 1 165 ? 11.629 2.215 -31.710 1.00 76.81 165 ILE A N 1
ATOM 1312 C CA . ILE A 1 165 ? 12.779 1.683 -32.463 1.00 76.81 165 ILE A CA 1
ATOM 1313 C C . ILE A 1 165 ? 13.240 2.678 -33.541 1.00 76.81 165 ILE A C 1
ATOM 1315 O O . ILE A 1 165 ? 14.433 2.942 -33.665 1.00 76.81 165 ILE A O 1
ATOM 1319 N N . SER A 1 166 ? 12.303 3.291 -34.271 1.00 76.69 166 SER A N 1
ATOM 1320 C CA . SER A 1 166 ? 12.608 4.253 -35.340 1.00 76.69 166 SER A CA 1
ATOM 1321 C C . SER A 1 166 ? 13.279 5.514 -34.803 1.00 76.69 166 SER A C 1
ATOM 1323 O O . SER A 1 166 ? 14.265 5.978 -35.368 1.00 76.69 166 SER A O 1
ATOM 1325 N N . ASN A 1 167 ? 12.767 6.076 -33.704 1.00 78.56 167 ASN A N 1
ATOM 1326 C CA . ASN A 1 167 ? 13.370 7.249 -33.067 1.00 78.56 167 ASN A CA 1
ATOM 1327 C C . ASN A 1 167 ? 14.776 6.951 -32.545 1.00 78.56 167 ASN A C 1
ATOM 1329 O O . ASN A 1 167 ? 15.637 7.823 -32.591 1.00 78.56 167 ASN A O 1
ATOM 1333 N N . TRP A 1 168 ? 15.010 5.731 -32.064 1.00 73.56 168 TRP A N 1
ATOM 1334 C CA . TRP A 1 168 ? 16.335 5.284 -31.659 1.00 73.56 168 TRP A CA 1
ATOM 1335 C C . TRP A 1 168 ? 17.286 5.156 -32.856 1.00 73.56 168 TRP A C 1
ATOM 1337 O O . TRP A 1 168 ? 18.370 5.728 -32.824 1.00 73.56 168 TRP A O 1
ATOM 1347 N N . TYR A 1 169 ? 16.865 4.484 -33.930 1.00 68.94 169 TYR A N 1
ATOM 1348 C CA . TYR A 1 169 ? 17.694 4.275 -35.121 1.00 68.94 169 TYR A CA 1
ATOM 1349 C C . TYR A 1 169 ? 18.108 5.597 -35.788 1.00 68.94 169 TYR A C 1
ATOM 1351 O O . TYR A 1 169 ? 19.203 5.689 -36.318 1.00 68.94 169 TYR A O 1
ATOM 1359 N N . LYS A 1 170 ? 17.261 6.636 -35.721 1.00 73.88 170 LYS A N 1
ATOM 1360 C CA . LYS A 1 170 ? 17.571 7.995 -36.214 1.00 73.88 170 LYS A CA 1
ATOM 1361 C C . LYS A 1 170 ? 18.573 8.777 -35.359 1.00 73.88 170 LYS A C 1
ATOM 1363 O O . LYS A 1 170 ? 19.117 9.761 -35.840 1.00 73.88 170 LYS A O 1
ATOM 1368 N N . ARG A 1 171 ? 18.724 8.426 -34.078 1.00 65.94 171 ARG A N 1
ATOM 1369 C CA . ARG A 1 171 ? 19.641 9.097 -33.135 1.00 65.94 171 ARG A CA 1
ATOM 1370 C C . ARG A 1 171 ? 21.047 8.493 -33.149 1.00 65.94 171 ARG A C 1
ATOM 1372 O O . ARG A 1 171 ? 21.907 8.980 -32.423 1.00 65.94 171 ARG A O 1
ATOM 1379 N N . LYS A 1 172 ? 21.230 7.403 -33.889 1.00 58.94 172 LYS A N 1
ATOM 1380 C CA . LYS A 1 172 ? 22.493 6.702 -34.071 1.00 58.94 172 LYS A CA 1
ATOM 1381 C C . LYS A 1 172 ? 23.153 7.172 -35.360 1.00 58.94 172 LYS A C 1
ATOM 1383 O O . LYS A 1 172 ? 24.398 7.178 -35.371 1.00 58.94 172 LYS A O 1
#

Radius of gyration: 37.16 Å; chains: 1; bounding box: 73×70×92 Å